Protein AF-A0A7S1QI64-F1 (afdb_monomer_lite)

Foldseek 3Di:
DDPDVVVVVVVVVVVVDPPPPPDPDDDPVLLVQLVVQLVVVLVVVVVCCVPPPCVPPVDDDPSVVSSVLSSCCSNPVPDPCNDPCNVPVVVVVVVVVVVVVVVVVVVD

Structure (mmCIF, N/CA/C/O backbone):
data_AF-A0A7S1QI64-F1
#
_entry.id   AF-A0A7S1QI64-F1
#
loop_
_atom_site.group_PDB
_atom_site.id
_atom_site.type_symbol
_atom_site.label_atom_id
_atom_site.label_alt_id
_atom_site.label_comp_id
_atom_site.label_asym_id
_atom_site.label_entity_id
_atom_site.label_seq_id
_atom_site.pdbx_PDB_ins_code
_atom_site.Cartn_x
_atom_site.Cartn_y
_atom_site.Cartn_z
_atom_site.occupancy
_atom_site.B_iso_or_equiv
_atom_site.auth_seq_id
_atom_site.auth_comp_id
_atom_site.auth_asym_id
_atom_site.auth_atom_id
_atom_site.pdbx_PDB_model_num
ATOM 1 N N . GLU A 1 1 ? 8.769 -45.703 4.171 1.00 46.25 1 GLU A N 1
ATOM 2 C CA . GLU A 1 1 ? 8.933 -44.230 4.107 1.00 46.25 1 GLU A CA 1
ATOM 3 C C . GLU A 1 1 ? 9.662 -43.829 2.814 1.00 46.25 1 GLU A C 1
ATOM 5 O O . GLU A 1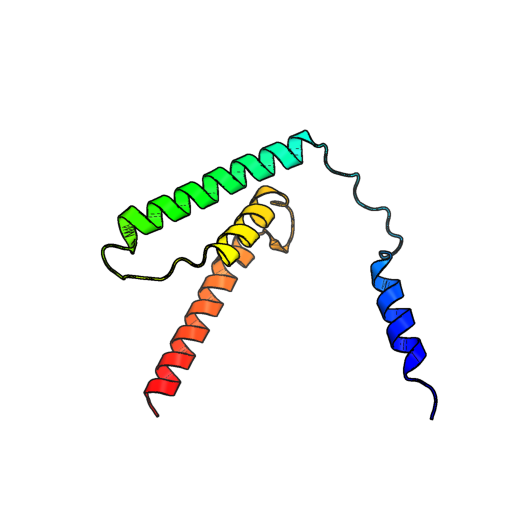 1 ? 10.294 -44.699 2.233 1.00 46.25 1 GLU A O 1
ATOM 10 N N . GLY A 1 2 ? 9.595 -42.571 2.329 1.00 51.09 2 GLY A N 1
ATOM 11 C CA . GLY A 1 2 ? 10.574 -42.115 1.309 1.00 51.09 2 GLY A CA 1
ATOM 12 C C . GLY A 1 2 ? 10.184 -41.116 0.200 1.00 51.09 2 GLY A C 1
ATOM 13 O O . GLY A 1 2 ? 10.982 -40.928 -0.709 1.00 51.09 2 GLY A O 1
ATOM 14 N N . LYS A 1 3 ? 9.019 -40.440 0.209 1.00 49.59 3 LYS A N 1
ATOM 15 C CA . LYS A 1 3 ? 8.646 -39.452 -0.849 1.00 49.59 3 LYS A CA 1
ATOM 16 C C . LYS A 1 3 ? 8.311 -38.040 -0.331 1.00 49.59 3 LYS A C 1
ATOM 18 O O . LYS A 1 3 ? 7.415 -37.369 -0.853 1.00 49.59 3 LYS A O 1
ATOM 23 N N . ALA A 1 4 ? 9.007 -37.588 0.712 1.00 55.81 4 ALA A N 1
ATOM 24 C CA . ALA A 1 4 ? 8.866 -36.226 1.245 1.00 55.81 4 ALA A CA 1
ATOM 25 C C . ALA A 1 4 ? 9.952 -35.263 0.717 1.00 55.81 4 ALA A C 1
ATOM 27 O O . ALA A 1 4 ? 9.629 -34.147 0.330 1.00 55.81 4 ALA A O 1
ATOM 28 N N . GLY A 1 5 ? 11.211 -35.708 0.588 1.00 56.69 5 GLY A N 1
ATOM 29 C CA . GLY A 1 5 ? 12.341 -34.832 0.222 1.00 56.69 5 GLY A CA 1
ATOM 30 C C . GLY A 1 5 ? 12.352 -34.304 -1.223 1.00 56.69 5 GLY A C 1
ATOM 31 O O . GLY A 1 5 ? 12.871 -33.223 -1.482 1.00 56.69 5 GLY A O 1
ATOM 32 N N . SER A 1 6 ? 11.737 -35.019 -2.174 1.00 61.94 6 SER A N 1
ATOM 33 C CA . SER A 1 6 ? 11.739 -34.634 -3.599 1.00 61.94 6 SER A CA 1
ATOM 34 C C . SER A 1 6 ? 10.798 -33.462 -3.918 1.00 61.94 6 SER A C 1
ATOM 36 O O . SER A 1 6 ? 11.099 -32.651 -4.793 1.00 61.94 6 SER A O 1
ATOM 38 N N . ARG A 1 7 ? 9.689 -33.312 -3.176 1.00 67.06 7 ARG A N 1
ATOM 39 C CA . ARG A 1 7 ? 8.710 -32.234 -3.408 1.00 67.06 7 ARG A CA 1
ATOM 40 C C . ARG A 1 7 ? 9.260 -30.860 -3.033 1.00 67.06 7 ARG A C 1
ATOM 42 O O . ARG A 1 7 ? 9.016 -29.904 -3.760 1.00 67.06 7 ARG A O 1
ATOM 49 N N . SER A 1 8 ? 10.039 -30.775 -1.958 1.00 71.69 8 SER A N 1
ATOM 50 C CA . SER A 1 8 ? 10.671 -29.529 -1.516 1.00 71.69 8 SER A CA 1
ATOM 51 C C . SER A 1 8 ? 11.708 -29.055 -2.534 1.00 71.69 8 SER A C 1
ATOM 53 O O . SER A 1 8 ? 11.661 -27.911 -2.968 1.00 71.69 8 SER A O 1
ATOM 55 N N . ALA A 1 9 ? 12.587 -29.953 -2.993 1.00 72.12 9 ALA A N 1
ATOM 56 C CA . ALA A 1 9 ? 13.595 -29.638 -4.007 1.00 72.12 9 ALA A CA 1
ATOM 57 C C . ALA A 1 9 ? 12.967 -29.229 -5.354 1.00 72.12 9 ALA A C 1
ATOM 59 O O . ALA A 1 9 ? 13.400 -28.256 -5.970 1.00 72.12 9 ALA A O 1
ATOM 60 N N . ALA A 1 10 ? 11.896 -29.909 -5.777 1.00 75.56 10 ALA A N 1
ATOM 61 C CA . ALA A 1 10 ? 11.136 -29.532 -6.969 1.00 75.56 10 ALA A CA 1
ATOM 62 C C . ALA A 1 10 ? 10.422 -28.174 -6.812 1.00 75.56 10 ALA A C 1
ATOM 64 O O . ALA A 1 10 ? 10.330 -27.411 -7.772 1.00 75.56 10 ALA A O 1
ATOM 65 N N . TYR A 1 11 ? 9.953 -27.843 -5.604 1.00 77.12 11 TYR A N 1
ATOM 66 C CA . TYR A 1 11 ? 9.368 -26.537 -5.297 1.00 77.12 11 TYR A CA 1
ATOM 67 C C . TYR A 1 11 ? 10.413 -25.418 -5.352 1.00 77.12 11 TYR A C 1
ATOM 69 O O . TYR A 1 11 ? 10.171 -24.400 -5.994 1.00 77.12 11 TYR A O 1
ATOM 77 N N . PHE A 1 12 ? 11.604 -25.628 -4.781 1.00 77.94 12 PHE A N 1
ATOM 78 C CA . PHE A 1 12 ? 12.722 -24.685 -4.915 1.00 77.94 12 PHE A CA 1
ATOM 79 C C . PHE A 1 12 ? 13.155 -24.493 -6.379 1.00 77.94 12 PHE A C 1
ATOM 81 O O . PHE A 1 12 ? 13.552 -23.397 -6.764 1.00 77.94 12 PHE A O 1
ATOM 88 N N . GLY A 1 13 ? 12.974 -25.509 -7.229 1.00 76.12 13 GLY A N 1
ATOM 89 C CA . GLY A 1 13 ? 13.137 -25.396 -8.680 1.00 76.12 13 GLY A CA 1
ATOM 90 C C . GLY A 1 13 ? 12.205 -24.373 -9.345 1.00 76.12 13 GLY A C 1
ATOM 91 O O . GLY A 1 13 ? 12.606 -23.760 -10.331 1.00 76.12 13 GLY A O 1
ATOM 92 N N . LYS A 1 14 ? 11.014 -24.105 -8.786 1.00 73.88 14 LYS A N 1
ATOM 93 C CA . LYS A 1 14 ? 10.092 -23.071 -9.299 1.00 73.88 14 LYS A CA 1
ATOM 94 C C . LYS A 1 14 ? 10.629 -21.649 -9.109 1.00 73.88 14 LYS A C 1
ATOM 96 O O . LYS A 1 14 ? 10.298 -20.771 -9.899 1.00 73.88 14 LYS A O 1
ATOM 101 N N . PHE A 1 15 ? 11.495 -21.425 -8.117 1.00 73.69 15 PHE A N 1
ATOM 102 C CA . PHE A 1 15 ? 12.129 -20.119 -7.894 1.00 73.69 15 PHE A CA 1
ATOM 103 C C . PHE A 1 15 ? 13.198 -19.777 -8.941 1.00 73.69 15 PHE A C 1
ATOM 105 O O . PHE A 1 15 ? 13.585 -18.617 -9.038 1.00 73.69 15 PHE A O 1
ATOM 112 N N . LYS A 1 16 ? 13.652 -20.739 -9.763 1.00 73.00 16 LYS A N 1
ATOM 113 C CA . LYS A 1 16 ? 14.554 -20.462 -10.900 1.00 73.00 16 LYS A CA 1
ATOM 114 C C . LYS A 1 16 ? 13.855 -19.779 -12.086 1.00 73.00 16 LYS A C 1
ATOM 116 O O . LYS A 1 16 ? 14.531 -19.449 -13.055 1.00 73.00 16 LYS A O 1
ATOM 121 N N . GLY A 1 17 ? 12.544 -19.532 -11.998 1.00 67.00 17 GLY A N 1
ATOM 122 C CA . GLY A 1 17 ? 11.749 -18.924 -13.064 1.00 67.00 17 GLY A CA 1
ATOM 123 C C . GLY A 1 17 ? 11.362 -19.940 -14.141 1.00 67.00 17 GLY A C 1
ATOM 124 O O . GLY A 1 17 ? 12.071 -20.915 -14.383 1.00 67.00 17 GLY A O 1
ATOM 125 N N . ALA A 1 18 ? 10.214 -19.733 -14.786 1.00 62.53 18 ALA A N 1
ATOM 126 C CA . ALA A 1 18 ? 9.600 -20.695 -15.707 1.00 62.53 18 ALA A CA 1
ATOM 127 C C . ALA A 1 18 ? 10.294 -20.824 -17.083 1.00 62.53 18 ALA A C 1
ATOM 129 O O . ALA A 1 18 ? 9.701 -21.353 -18.015 1.00 62.53 18 ALA A O 1
ATOM 130 N N . GLY A 1 19 ? 11.536 -20.355 -17.250 1.00 57.81 19 GLY A N 1
ATOM 131 C CA . GLY A 1 19 ? 12.255 -20.413 -18.533 1.00 57.81 19 GLY A CA 1
ATOM 132 C C . GLY A 1 19 ? 11.673 -19.529 -19.645 1.00 57.81 19 GLY A C 1
ATOM 133 O O . GLY A 1 19 ? 12.256 -19.451 -20.722 1.00 57.81 19 GLY A O 1
ATOM 134 N N . GLU A 1 20 ? 10.564 -18.832 -19.392 1.00 57.47 20 GLU A N 1
ATOM 135 C CA . GLU A 1 20 ? 10.073 -17.748 -20.236 1.00 57.47 20 GLU A CA 1
ATOM 136 C C . GLU A 1 20 ? 11.063 -16.584 -20.135 1.00 57.47 20 GLU A C 1
ATOM 138 O O . GLU A 1 20 ? 11.450 -16.184 -19.033 1.00 57.47 20 GLU A O 1
ATOM 1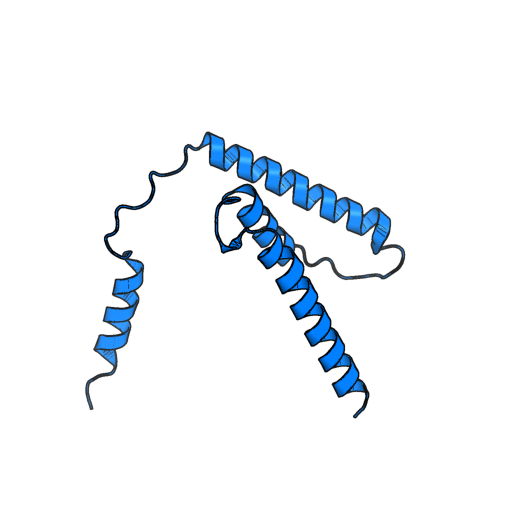43 N N . GLY A 1 21 ? 11.533 -16.091 -21.284 1.00 53.88 21 GLY A N 1
ATOM 144 C CA . GLY A 1 21 ? 12.493 -14.993 -21.351 1.00 53.88 21 GLY A CA 1
ATOM 145 C C . GLY A 1 21 ? 11.991 -13.824 -20.513 1.00 53.88 21 GLY A C 1
ATOM 146 O O . GLY A 1 21 ? 10.960 -13.235 -20.831 1.00 53.88 21 GLY A O 1
ATOM 147 N N . GLY A 1 22 ? 12.690 -13.538 -19.411 1.00 59.09 22 GLY A N 1
ATOM 148 C CA . GLY A 1 22 ? 12.311 -12.463 -18.505 1.00 59.09 22 GLY A CA 1
ATOM 149 C C . GLY A 1 22 ? 12.146 -11.169 -19.290 1.00 59.09 22 GLY A C 1
ATOM 150 O O . GLY A 1 22 ? 12.942 -10.878 -20.187 1.00 59.09 22 GLY A O 1
ATOM 151 N N . THR A 1 23 ? 11.102 -10.404 -18.967 1.00 68.06 23 THR A N 1
ATOM 152 C CA . THR A 1 23 ? 10.916 -9.072 -19.543 1.00 68.06 23 THR A CA 1
ATOM 153 C C . THR A 1 23 ? 12.230 -8.299 -19.426 1.00 68.06 23 THR A C 1
ATOM 155 O O . THR A 1 23 ? 12.848 -8.357 -18.355 1.00 68.06 23 THR A O 1
ATOM 158 N N . PRO A 1 24 ? 12.679 -7.606 -20.487 1.00 75.00 24 PRO A N 1
ATOM 159 C CA . PRO A 1 24 ? 13.921 -6.846 -20.443 1.00 75.00 24 PRO A CA 1
ATOM 160 C C . PRO A 1 24 ? 13.920 -5.943 -19.209 1.00 75.00 24 PRO A C 1
ATOM 162 O O . PRO A 1 24 ? 12.910 -5.303 -18.907 1.00 75.00 24 PRO A O 1
ATOM 165 N N . MET A 1 25 ? 15.028 -5.954 -18.461 1.00 73.81 25 MET A N 1
ATOM 166 C CA . MET A 1 25 ? 15.136 -5.198 -17.215 1.00 73.81 25 MET A CA 1
ATOM 167 C C . MET A 1 25 ? 14.787 -3.732 -17.495 1.00 73.81 25 MET A C 1
ATOM 169 O O . MET A 1 25 ? 15.347 -3.150 -18.431 1.00 73.81 25 MET A O 1
ATOM 173 N N . PRO A 1 26 ? 13.866 -3.124 -16.729 1.00 78.00 26 PRO A N 1
ATOM 174 C CA . PRO A 1 26 ? 13.522 -1.732 -16.942 1.00 78.00 26 PRO A CA 1
ATOM 175 C C . PRO A 1 26 ? 14.771 -0.858 -16.751 1.00 78.00 26 PRO A C 1
ATOM 177 O O . PRO A 1 26 ? 15.603 -1.143 -15.883 1.00 78.00 26 PRO A O 1
ATOM 180 N N . PRO A 1 27 ? 14.931 0.209 -17.552 1.00 87.31 27 PRO A N 1
ATOM 181 C CA . PRO A 1 27 ? 16.064 1.109 -17.411 1.00 87.31 27 PRO A CA 1
ATOM 182 C C . PRO A 1 27 ? 16.046 1.765 -16.026 1.00 87.31 27 PRO A C 1
ATOM 184 O O . PRO A 1 27 ? 14.984 2.094 -15.497 1.00 87.31 27 PRO A O 1
ATOM 187 N N . TRP A 1 28 ? 17.226 2.027 -15.463 1.00 87.44 28 TRP A N 1
ATOM 188 C CA . TRP A 1 28 ? 17.389 2.649 -14.141 1.00 87.44 28 TRP A CA 1
ATOM 189 C C . TRP A 1 28 ? 16.618 3.965 -13.980 1.00 87.44 28 TRP A C 1
ATOM 191 O O . TRP A 1 28 ? 16.127 4.268 -12.895 1.00 87.44 28 TRP A O 1
ATOM 201 N N . THR A 1 29 ? 16.447 4.717 -15.068 1.00 89.56 29 THR A N 1
ATOM 202 C CA . THR A 1 29 ? 15.635 5.938 -15.112 1.00 89.56 29 THR A CA 1
ATOM 203 C C . THR A 1 29 ? 14.176 5.675 -14.739 1.00 89.56 29 THR A C 1
ATOM 205 O O . THR A 1 29 ? 13.589 6.459 -14.000 1.00 89.56 29 THR A O 1
ATOM 208 N N . HIS A 1 30 ? 13.594 4.563 -15.197 1.00 85.12 30 HIS A N 1
ATOM 209 C CA . HIS A 1 30 ? 12.211 4.205 -14.886 1.00 85.12 30 HIS A CA 1
ATOM 210 C C . HIS A 1 30 ? 12.054 3.834 -13.406 1.00 85.12 30 HIS A C 1
ATOM 212 O O . HIS A 1 30 ? 11.118 4.290 -12.750 1.00 85.12 30 HIS A O 1
ATOM 218 N N . THR A 1 31 ? 13.011 3.088 -12.850 1.00 87.25 31 THR A N 1
ATOM 219 C CA . THR A 1 31 ? 13.037 2.742 -11.422 1.00 87.25 31 THR A CA 1
ATOM 220 C C . THR A 1 31 ? 13.200 3.982 -10.542 1.00 87.25 31 THR A C 1
ATOM 222 O O . THR A 1 31 ? 12.474 4.134 -9.561 1.00 87.25 31 THR A O 1
ATOM 225 N N . ALA A 1 32 ? 14.097 4.902 -10.909 1.00 90.19 32 ALA A N 1
ATOM 226 C CA . ALA A 1 32 ? 14.306 6.153 -10.180 1.00 90.19 32 ALA A CA 1
ATOM 227 C C . ALA A 1 32 ? 13.051 7.041 -10.190 1.00 90.19 32 ALA A C 1
ATOM 229 O O . ALA A 1 32 ? 12.652 7.556 -9.145 1.00 90.19 32 ALA A O 1
ATOM 230 N N . TRP A 1 33 ? 12.380 7.162 -11.341 1.00 89.12 33 TRP A N 1
ATOM 231 C CA . TRP A 1 33 ? 11.104 7.875 -11.436 1.00 89.12 33 TRP A CA 1
ATOM 232 C C . TRP A 1 33 ? 9.997 7.197 -10.632 1.00 89.12 33 TRP A C 1
ATOM 234 O O . TRP A 1 33 ? 9.252 7.875 -9.929 1.00 89.12 33 TRP A O 1
ATOM 244 N N . SER A 1 34 ? 9.896 5.870 -10.679 1.00 89.56 34 SER A N 1
ATOM 245 C CA . SER A 1 34 ? 8.897 5.123 -9.902 1.00 89.56 34 SER A CA 1
ATOM 246 C C . SER A 1 34 ? 9.101 5.312 -8.400 1.00 89.56 34 SER A C 1
ATOM 248 O O . SER A 1 34 ? 8.139 5.531 -7.664 1.00 89.56 34 SER A O 1
ATOM 250 N N . PHE A 1 35 ? 10.357 5.297 -7.947 1.00 90.69 35 PHE A N 1
ATOM 251 C CA . PHE A 1 35 ? 10.719 5.582 -6.563 1.00 90.69 35 PHE A CA 1
ATOM 252 C C . PHE A 1 35 ? 10.341 7.009 -6.159 1.00 90.69 35 PHE A C 1
ATOM 254 O O . PHE A 1 35 ? 9.670 7.189 -5.147 1.00 90.69 35 PHE A O 1
ATOM 261 N N . ALA A 1 36 ? 10.712 8.012 -6.962 1.00 94.19 36 ALA A N 1
ATOM 262 C CA . ALA A 1 36 ? 10.400 9.409 -6.674 1.00 94.19 36 ALA A CA 1
ATOM 263 C C . ALA A 1 36 ? 8.883 9.644 -6.567 1.00 94.19 36 ALA A C 1
ATOM 265 O O . ALA A 1 36 ? 8.418 10.237 -5.595 1.00 94.19 36 ALA A O 1
ATOM 266 N N . ASN A 1 37 ? 8.102 9.112 -7.510 1.00 90.56 37 ASN A N 1
ATOM 267 C CA . ASN A 1 37 ? 6.641 9.209 -7.476 1.00 90.56 37 ASN A CA 1
ATOM 268 C C . ASN A 1 37 ? 6.038 8.477 -6.263 1.00 90.56 37 ASN A C 1
ATOM 270 O O . ASN A 1 37 ? 5.153 9.018 -5.603 1.00 90.56 37 ASN A O 1
ATOM 274 N N . SER A 1 38 ? 6.555 7.291 -5.918 1.00 91.94 38 SER A N 1
ATOM 275 C CA . SER A 1 38 ? 6.123 6.546 -4.724 1.00 91.94 38 SER A CA 1
ATOM 276 C C . SER A 1 38 ? 6.408 7.308 -3.440 1.00 91.94 38 SER A C 1
ATOM 278 O O . 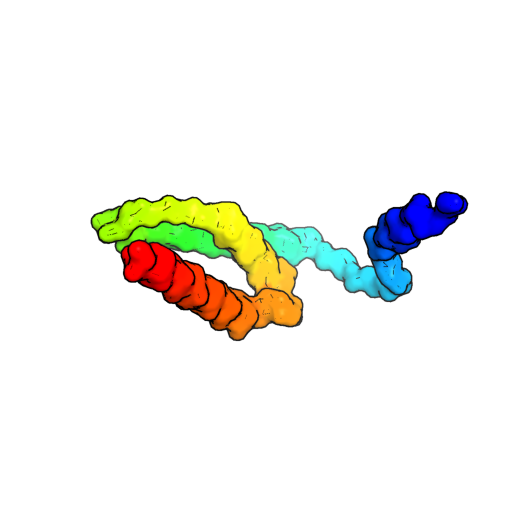SER A 1 38 ? 5.538 7.406 -2.578 1.00 91.94 38 SER A O 1
ATOM 280 N N . PHE A 1 39 ? 7.604 7.881 -3.328 1.00 92.88 39 PHE A N 1
ATOM 281 C CA . PHE A 1 39 ? 8.006 8.676 -2.178 1.00 92.88 39 PHE A CA 1
ATOM 282 C C . PHE A 1 39 ? 7.089 9.888 -2.004 1.00 92.88 39 PHE A C 1
ATOM 284 O O . PHE A 1 39 ? 6.512 10.064 -0.934 1.00 92.88 39 PHE A O 1
ATOM 291 N N . VAL A 1 40 ? 6.870 10.659 -3.075 1.00 94.25 40 VAL A N 1
ATOM 292 C CA . VAL A 1 40 ? 5.963 11.817 -3.059 1.00 94.25 40 VAL A CA 1
ATOM 293 C C . VAL A 1 40 ? 4.536 11.402 -2.688 1.00 94.25 40 VAL A C 1
ATOM 295 O O . VAL A 1 40 ? 3.916 12.052 -1.847 1.00 94.25 40 VAL A O 1
ATOM 298 N N . GLY A 1 41 ? 4.023 10.305 -3.253 1.00 90.31 41 GLY A N 1
ATOM 299 C CA . GLY A 1 41 ? 2.682 9.802 -2.954 1.00 90.31 41 GLY A CA 1
ATOM 300 C C . GLY A 1 41 ? 2.502 9.406 -1.485 1.00 90.31 41 GLY A C 1
ATOM 301 O O . GLY A 1 41 ? 1.534 9.825 -0.850 1.00 90.31 41 GLY A O 1
ATOM 302 N N . ILE A 1 42 ? 3.452 8.654 -0.919 1.00 91.00 42 ILE A N 1
ATOM 303 C CA . ILE A 1 42 ? 3.415 8.249 0.495 1.00 91.00 42 ILE A CA 1
ATOM 304 C C . ILE A 1 42 ? 3.587 9.469 1.411 1.00 91.00 42 ILE A C 1
ATOM 306 O O . ILE A 1 42 ? 2.884 9.574 2.415 1.00 91.00 42 ILE A O 1
ATOM 310 N N . SER A 1 43 ? 4.473 10.415 1.074 1.00 91.19 43 SER A N 1
ATOM 311 C CA . SER A 1 43 ? 4.644 11.655 1.844 1.00 91.19 43 SER A CA 1
ATOM 312 C C . SER A 1 43 ? 3.369 12.497 1.864 1.00 91.19 43 SER A C 1
ATOM 314 O O . SER A 1 43 ? 2.983 12.988 2.923 1.00 91.19 43 SER A O 1
ATOM 316 N N . LEU A 1 44 ? 2.687 12.632 0.723 1.00 91.69 44 LEU A N 1
ATOM 317 C CA . LEU A 1 44 ? 1.416 13.350 0.643 1.00 91.69 44 LEU A CA 1
ATOM 318 C C . LEU A 1 44 ? 0.322 12.643 1.449 1.00 91.69 44 LEU A C 1
ATOM 320 O O . LEU A 1 44 ? -0.432 13.305 2.158 1.00 91.69 44 LEU A O 1
ATOM 324 N N . LEU A 1 45 ? 0.257 11.311 1.381 1.00 89.44 45 LEU A N 1
ATOM 325 C CA . LEU A 1 45 ? -0.679 10.521 2.178 1.00 89.44 45 LEU A CA 1
ATOM 326 C C . LEU A 1 45 ? -0.418 10.683 3.683 1.00 89.44 45 LEU A C 1
ATOM 328 O O . LEU A 1 45 ? -1.360 10.873 4.449 1.00 89.44 45 LEU A O 1
ATOM 332 N N . GLY A 1 46 ? 0.849 10.662 4.102 1.00 88.94 46 GLY A N 1
ATOM 333 C CA . GLY A 1 46 ? 1.246 10.909 5.489 1.00 88.94 46 GLY A CA 1
ATOM 334 C C . GLY A 1 46 ? 0.875 12.318 5.956 1.00 88.94 46 GLY A C 1
ATOM 335 O O . GLY A 1 46 ? 0.283 12.473 7.020 1.00 88.94 46 GLY A O 1
ATOM 336 N N . ALA A 1 47 ? 1.128 13.337 5.130 1.00 89.25 47 ALA A N 1
ATOM 337 C CA . ALA A 1 47 ? 0.712 14.707 5.422 1.00 89.25 47 ALA A CA 1
ATOM 338 C C . ALA A 1 47 ? -0.818 14.821 5.532 1.00 89.25 47 ALA A C 1
ATOM 340 O O . ALA A 1 47 ? -1.327 15.398 6.491 1.00 89.25 47 ALA A O 1
ATOM 341 N N . ALA A 1 48 ? -1.566 14.226 4.599 1.00 88.31 48 ALA A N 1
ATOM 342 C CA . ALA A 1 48 ? -3.024 14.192 4.659 1.00 88.31 48 ALA A CA 1
ATOM 343 C C . ALA A 1 48 ? -3.520 13.491 5.933 1.00 88.31 48 ALA A C 1
ATOM 345 O O . ALA A 1 48 ? -4.458 13.969 6.568 1.00 88.31 48 ALA A O 1
ATOM 346 N N . HIS A 1 49 ? -2.864 12.409 6.356 1.00 86.31 49 HIS A N 1
ATOM 347 C CA . HIS A 1 49 ? -3.190 11.747 7.611 1.00 86.31 49 HIS A CA 1
ATOM 348 C C . HIS A 1 49 ? -3.007 12.679 8.816 1.00 86.31 49 HIS A C 1
ATOM 350 O O . HIS A 1 49 ? -3.948 12.858 9.589 1.00 86.31 49 HIS A O 1
ATOM 356 N N . THR A 1 50 ? -1.844 13.316 8.952 1.00 85.62 50 THR A N 1
ATOM 357 C CA . THR A 1 50 ? -1.548 14.230 10.068 1.00 85.62 50 THR A CA 1
ATOM 358 C C . THR A 1 50 ? -2.478 15.445 10.094 1.00 85.62 50 THR A C 1
ATOM 360 O O . THR A 1 50 ? -2.995 15.804 11.145 1.00 85.62 50 THR A O 1
ATOM 363 N N . TYR A 1 51 ? -2.748 16.078 8.949 1.00 85.81 51 TYR A N 1
ATOM 364 C CA . TYR A 1 51 ? -3.534 17.317 8.930 1.00 85.81 51 TYR A CA 1
ATOM 365 C C . TYR A 1 51 ? -5.054 17.103 8.909 1.00 85.81 51 TYR A C 1
ATOM 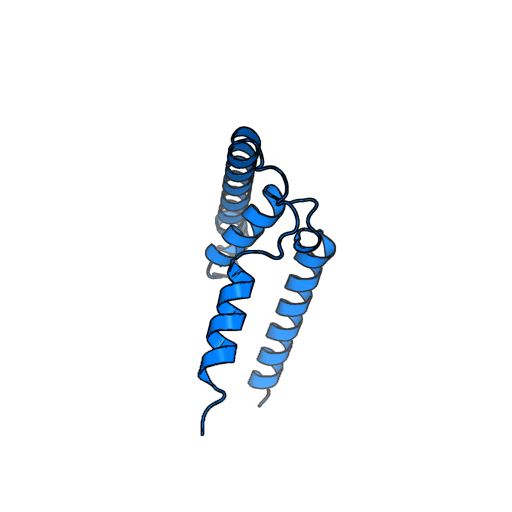367 O O . TYR A 1 51 ? -5.793 17.992 9.333 1.00 85.81 51 TYR A O 1
ATOM 375 N N . VAL A 1 52 ? -5.544 15.961 8.411 1.00 84.19 52 VAL A N 1
ATOM 376 C CA . VAL A 1 52 ? -6.987 15.729 8.203 1.00 84.19 52 VAL A CA 1
ATOM 377 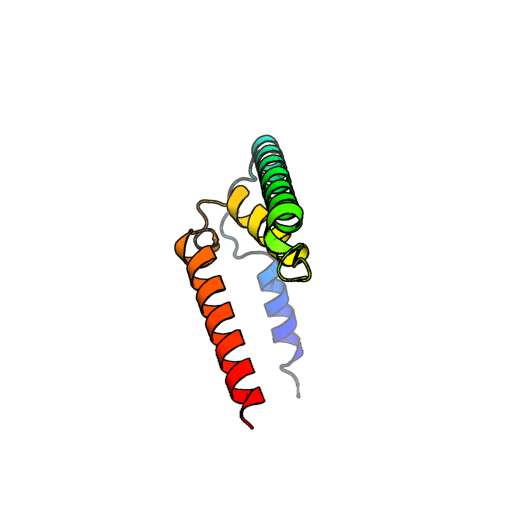C C . VAL A 1 52 ? -7.558 14.680 9.158 1.00 84.19 52 VAL A C 1
ATOM 379 O O . VAL A 1 52 ? -8.655 14.873 9.689 1.00 84.19 52 VAL A O 1
ATOM 382 N N . LEU A 1 53 ? -6.849 13.567 9.366 1.00 79.12 53 LEU A N 1
ATOM 383 C CA . LEU A 1 53 ? -7.377 12.375 10.046 1.00 79.12 53 LEU A CA 1
ATOM 384 C C . LEU A 1 53 ? -6.977 12.307 11.523 1.00 79.12 53 LEU A C 1
ATOM 386 O O . LEU A 1 53 ? -7.829 12.014 12.367 1.00 79.12 53 LEU A O 1
ATOM 390 N N . GLU A 1 54 ? -5.721 12.622 11.845 1.00 79.94 54 GLU A N 1
ATOM 391 C CA . GLU A 1 54 ? -5.199 12.597 13.216 1.00 79.94 54 GLU A CA 1
ATOM 392 C C . GLU A 1 54 ? -6.040 13.439 14.194 1.00 79.94 54 GLU A C 1
ATOM 394 O O . GLU A 1 54 ? -6.447 12.890 15.221 1.00 79.94 54 GLU A O 1
ATOM 399 N N . PRO A 1 55 ? -6.439 14.692 13.873 1.00 76.31 55 PRO A N 1
ATOM 400 C CA . PRO A 1 55 ? -7.158 15.543 14.825 1.00 76.31 55 PRO A CA 1
ATOM 401 C C . PRO A 1 55 ? -8.554 15.025 15.190 1.00 76.31 55 PRO A C 1
ATOM 403 O O . PRO A 1 55 ? -9.174 15.525 16.127 1.00 76.31 55 PRO A O 1
ATOM 406 N N . ARG A 1 56 ? -9.093 14.076 14.414 1.00 72.94 56 ARG A N 1
ATOM 407 C CA . ARG A 1 56 ? -10.481 13.610 14.534 1.00 72.94 56 ARG A CA 1
ATOM 408 C C . ARG A 1 56 ? -10.595 12.175 15.015 1.00 72.94 56 ARG A C 1
ATOM 410 O O . ARG A 1 56 ? -11.550 11.867 15.719 1.00 72.94 56 ARG A O 1
ATOM 417 N N . PHE A 1 57 ? -9.661 11.307 14.635 1.00 75.25 57 PHE A N 1
ATOM 418 C CA . PHE A 1 57 ? -9.854 9.871 14.809 1.00 75.25 57 PHE A CA 1
ATOM 419 C C . PHE A 1 57 ? -8.691 9.141 15.501 1.00 75.25 57 PHE A C 1
ATOM 421 O O . PHE A 1 57 ? -8.872 7.977 15.840 1.00 75.25 57 PHE A O 1
ATOM 428 N N . HIS A 1 58 ? -7.546 9.791 15.773 1.00 75.56 58 HIS A N 1
ATOM 429 C CA . HIS A 1 58 ? -6.373 9.163 16.421 1.00 75.56 58 HIS A CA 1
ATOM 430 C C . HIS A 1 58 ? -6.016 7.773 15.840 1.00 75.56 58 HIS A C 1
ATOM 432 O O . HIS A 1 58 ? -5.673 6.848 16.577 1.00 75.56 58 HIS A O 1
ATOM 438 N N . LEU A 1 59 ? -6.133 7.595 14.515 1.00 75.88 59 LEU A N 1
ATOM 439 C CA . LEU A 1 59 ? -5.810 6.317 13.879 1.00 75.88 59 LEU A CA 1
ATOM 440 C C . LEU A 1 59 ? -4.287 6.110 13.818 1.00 75.88 59 LEU A C 1
ATOM 442 O O . LEU A 1 59 ? -3.556 7.040 13.467 1.00 75.88 59 LEU A O 1
ATOM 446 N N . PRO A 1 60 ? -3.793 4.891 14.095 1.00 76.75 60 PRO A N 1
ATOM 447 C CA . PRO A 1 60 ? -2.416 4.530 13.791 1.00 76.75 60 PRO A CA 1
ATOM 448 C C . PRO A 1 60 ? -2.211 4.479 12.270 1.00 76.75 60 PRO A C 1
ATOM 450 O O . PRO A 1 60 ? -3.007 3.892 11.540 1.00 76.75 60 PRO A O 1
ATOM 453 N N . VAL A 1 61 ? -1.125 5.082 11.781 1.00 75.06 61 VAL A N 1
ATOM 454 C CA . VAL A 1 61 ? -0.807 5.084 10.346 1.00 75.06 61 VAL A CA 1
ATOM 455 C C . VAL A 1 61 ? -0.251 3.728 9.922 1.00 75.06 61 VAL A C 1
ATOM 457 O O . VAL A 1 61 ? 0.818 3.319 10.374 1.00 75.06 61 VAL A O 1
ATOM 460 N N . GLU A 1 62 ? -0.904 3.071 8.965 1.00 81.00 62 GLU A N 1
ATOM 461 C CA . GLU A 1 62 ? -0.430 1.824 8.343 1.00 81.00 62 GLU A CA 1
ATOM 462 C C . GLU A 1 62 ? 0.651 2.073 7.270 1.00 81.00 62 GLU A C 1
ATOM 464 O O . GLU A 1 62 ? 0.559 1.625 6.124 1.00 81.00 62 GLU A O 1
ATOM 469 N N . VAL A 1 63 ? 1.714 2.797 7.641 1.00 79.31 63 VAL A N 1
ATOM 470 C CA . VAL A 1 63 ? 2.826 3.186 6.748 1.00 79.31 63 VAL A CA 1
ATOM 471 C C . VAL A 1 63 ? 3.386 2.011 5.921 1.00 79.31 63 VAL A C 1
ATOM 473 O O . VAL A 1 63 ? 3.611 2.202 4.723 1.00 79.31 63 VAL A O 1
ATOM 476 N N . PRO A 1 64 ? 3.590 0.796 6.481 1.00 84.12 64 PRO A N 1
ATOM 477 C CA . PRO A 1 64 ? 4.155 -0.321 5.720 1.00 84.12 64 PRO A CA 1
ATOM 478 C C . PRO A 1 64 ? 3.259 -0.787 4.565 1.00 84.12 64 PRO A C 1
ATOM 480 O O . PRO A 1 64 ? 3.759 -1.079 3.477 1.00 84.12 64 PRO A O 1
ATOM 483 N N . ALA A 1 65 ? 1.942 -0.832 4.783 1.00 86.62 65 ALA A N 1
ATOM 484 C CA . ALA A 1 65 ? 0.981 -1.274 3.776 1.00 86.62 65 ALA A CA 1
ATOM 485 C C . ALA A 1 65 ? 0.887 -0.257 2.629 1.00 86.62 65 ALA A C 1
ATOM 487 O O . ALA A 1 65 ? 0.998 -0.622 1.454 1.00 86.62 65 ALA A O 1
ATOM 488 N N . PHE A 1 66 ? 0.793 1.033 2.965 1.00 86.69 66 PHE A N 1
ATOM 489 C CA . PHE A 1 66 ? 0.779 2.108 1.973 1.00 86.69 66 PHE A CA 1
ATOM 490 C C . PHE A 1 66 ? 2.082 2.192 1.173 1.00 86.69 66 PHE A C 1
ATOM 492 O O . PHE A 1 66 ? 2.046 2.445 -0.032 1.00 86.69 66 PHE A O 1
ATOM 499 N N . GLY A 1 67 ? 3.225 1.921 1.810 1.00 87.56 67 GLY A N 1
ATOM 500 C CA . GLY A 1 67 ? 4.524 1.878 1.143 1.00 87.56 67 GLY A CA 1
ATOM 501 C C . GLY A 1 67 ? 4.604 0.810 0.052 1.00 87.56 67 GLY A C 1
ATOM 502 O O . GLY A 1 67 ? 5.004 1.106 -1.076 1.00 87.56 67 GLY A O 1
ATOM 503 N N . ALA A 1 68 ? 4.170 -0.414 0.362 1.00 88.38 68 ALA A N 1
ATOM 504 C CA . ALA A 1 68 ? 4.145 -1.510 -0.605 1.00 88.38 68 ALA A CA 1
ATOM 505 C C . ALA A 1 68 ? 3.200 -1.214 -1.783 1.00 88.38 68 ALA A C 1
ATOM 507 O O . ALA A 1 68 ? 3.575 -1.402 -2.943 1.00 88.38 68 ALA A O 1
ATOM 508 N N . MET A 1 69 ? 1.998 -0.702 -1.499 1.00 87.75 69 MET A N 1
ATOM 509 C CA . MET A 1 69 ? 1.016 -0.376 -2.538 1.00 87.75 69 MET A CA 1
ATOM 510 C C . MET A 1 69 ? 1.489 0.750 -3.457 1.00 87.75 69 MET A C 1
ATOM 512 O O . MET A 1 69 ? 1.351 0.626 -4.672 1.00 87.75 69 MET A O 1
ATOM 516 N N . ALA A 1 70 ? 2.079 1.818 -2.912 1.00 89.38 70 ALA A N 1
ATOM 517 C CA . ALA A 1 70 ? 2.579 2.930 -3.715 1.00 89.38 70 ALA A CA 1
ATOM 518 C C . ALA A 1 70 ? 3.635 2.455 -4.723 1.00 89.38 70 ALA A C 1
ATOM 520 O O . ALA A 1 70 ? 3.497 2.703 -5.919 1.00 89.38 70 ALA A O 1
ATOM 521 N N . VAL A 1 71 ? 4.634 1.689 -4.273 1.00 88.38 71 VAL A N 1
ATOM 522 C CA . VAL A 1 71 ? 5.682 1.178 -5.170 1.00 88.38 71 VAL A CA 1
ATOM 523 C C . VAL A 1 71 ? 5.100 0.283 -6.262 1.00 88.38 71 VAL A C 1
ATOM 525 O O . VAL A 1 71 ? 5.499 0.411 -7.417 1.00 88.38 71 VAL A O 1
ATOM 528 N N . ILE A 1 72 ? 4.133 -0.583 -5.951 1.00 86.38 72 ILE A N 1
ATOM 529 C CA . ILE A 1 72 ? 3.492 -1.450 -6.954 1.00 86.38 72 ILE A CA 1
ATOM 530 C C . ILE A 1 72 ? 2.710 -0.621 -7.983 1.00 86.38 72 ILE A C 1
ATOM 532 O O . ILE A 1 72 ? 2.856 -0.842 -9.186 1.00 86.38 72 ILE A O 1
ATOM 536 N N . LEU A 1 73 ? 1.929 0.360 -7.525 1.00 86.00 73 LEU A N 1
ATOM 537 C CA . LEU A 1 73 ? 1.122 1.218 -8.396 1.00 86.00 73 LEU A CA 1
ATOM 538 C C . LEU A 1 73 ? 1.987 2.085 -9.320 1.00 86.00 73 LEU A C 1
ATOM 540 O O . LEU A 1 73 ? 1.673 2.215 -10.503 1.00 86.00 73 LEU A O 1
ATOM 544 N N . PHE A 1 74 ? 3.087 2.645 -8.812 1.00 85.44 74 PHE A N 1
ATOM 545 C CA . PHE A 1 74 ? 3.951 3.532 -9.595 1.00 85.44 74 PHE A CA 1
ATOM 546 C C . PHE A 1 74 ? 5.006 2.794 -10.428 1.00 85.44 74 PHE A C 1
ATOM 548 O O . PHE A 1 74 ? 5.353 3.287 -11.497 1.00 85.44 74 PHE A O 1
ATOM 555 N N . SER A 1 75 ? 5.503 1.629 -9.992 1.00 85.12 75 SER A N 1
ATOM 556 C CA . SER A 1 75 ? 6.504 0.858 -10.757 1.00 85.12 75 SER A CA 1
ATOM 557 C C . SER A 1 75 ? 5.903 -0.042 -11.833 1.00 85.12 75 SER A C 1
ATOM 559 O O . SER A 1 75 ? 6.566 -0.342 -12.826 1.00 85.12 75 SER A O 1
ATOM 561 N N . ALA A 1 76 ? 4.655 -0.482 -11.652 1.00 82.81 76 ALA A N 1
ATOM 562 C CA . ALA A 1 76 ? 4.026 -1.467 -12.518 1.00 82.81 76 ALA A CA 1
ATOM 563 C C . ALA A 1 76 ? 2.547 -1.141 -12.776 1.00 82.81 76 ALA A C 1
ATOM 565 O O . ALA A 1 76 ? 1.695 -2.015 -12.672 1.00 82.81 76 ALA A O 1
ATOM 566 N N . CYS A 1 77 ? 2.239 0.102 -13.162 1.00 75.25 77 CYS A N 1
ATOM 567 C CA . CYS A 1 77 ? 0.868 0.581 -13.407 1.00 75.25 77 CYS A CA 1
ATOM 568 C C . CYS A 1 77 ? 0.057 -0.303 -14.387 1.00 75.25 77 CYS A C 1
ATOM 570 O O . CYS A 1 77 ? -1.145 -0.490 -14.223 1.00 75.25 77 CYS A O 1
ATOM 572 N N . GLY A 1 78 ? 0.717 -0.912 -15.381 1.00 74.62 78 GLY A N 1
ATOM 573 C CA . GLY A 1 78 ? 0.084 -1.833 -16.335 1.00 74.62 78 GLY A CA 1
ATOM 574 C C . GLY A 1 78 ? -0.125 -3.264 -15.824 1.00 74.62 78 GLY A C 1
ATOM 575 O O . GLY A 1 78 ? -0.698 -4.086 -16.540 1.00 74.62 78 GLY A O 1
ATOM 576 N N . ALA A 1 79 ? 0.350 -3.599 -14.624 1.00 80.00 79 ALA A N 1
ATOM 577 C CA . ALA A 1 79 ? 0.219 -4.944 -14.090 1.00 80.00 79 ALA A CA 1
ATOM 578 C C . ALA A 1 79 ? -1.240 -5.235 -13.694 1.00 80.00 79 ALA A C 1
ATOM 580 O O . ALA A 1 79 ? -1.916 -4.367 -13.139 1.00 80.00 79 ALA A O 1
ATOM 581 N N . PRO A 1 80 ? -1.724 -6.478 -13.877 1.00 74.62 80 PRO A N 1
ATOM 582 C CA . PRO A 1 80 ? -3.082 -6.864 -13.484 1.00 74.62 80 PRO A CA 1
ATOM 583 C C . PRO A 1 80 ? -3.366 -6.625 -11.987 1.00 74.62 80 PRO A C 1
ATOM 585 O O . PRO A 1 80 ? -4.505 -6.378 -11.598 1.00 74.62 80 PRO A O 1
ATOM 588 N N . VAL A 1 81 ? -2.327 -6.633 -11.144 1.00 72.06 81 VAL A N 1
ATOM 589 C CA . VAL A 1 81 ? -2.417 -6.347 -9.699 1.00 72.06 81 VAL A CA 1
ATOM 590 C C . VAL A 1 81 ? -2.450 -4.854 -9.359 1.00 72.06 81 VAL A C 1
ATOM 592 O O . VAL A 1 81 ? -2.935 -4.491 -8.294 1.00 72.06 81 VAL A O 1
ATOM 595 N N . ALA A 1 82 ? -1.964 -3.991 -10.253 1.00 78.31 82 ALA A N 1
ATOM 596 C CA . ALA A 1 82 ? -1.951 -2.538 -10.080 1.00 78.31 82 ALA A CA 1
ATOM 597 C C . ALA A 1 82 ? -3.202 -1.865 -10.668 1.00 78.31 82 ALA A C 1
ATOM 599 O O . ALA A 1 82 ? -3.338 -0.644 -10.598 1.00 78.31 82 ALA A O 1
ATOM 600 N N . GLN A 1 83 ? -4.126 -2.641 -11.248 1.00 83.00 83 GLN A N 1
ATOM 601 C CA . GLN A 1 83 ? -5.352 -2.081 -11.798 1.00 83.00 83 GLN A CA 1
ATOM 602 C C . GLN A 1 83 ? -6.169 -1.370 -10.710 1.00 83.00 83 GLN A C 1
ATOM 604 O O . GLN A 1 83 ? -6.332 -1.906 -9.608 1.00 83.00 83 GLN A O 1
ATOM 609 N N . PRO A 1 84 ? -6.737 -0.188 -11.021 1.00 75.31 84 PRO A N 1
ATOM 610 C CA . PRO A 1 84 ? -7.379 0.670 -10.027 1.00 75.31 84 PRO A CA 1
ATOM 611 C C . PRO A 1 84 ? -8.554 -0.025 -9.336 1.00 75.31 84 PRO A C 1
ATOM 613 O O . PRO A 1 84 ? -8.784 0.184 -8.147 1.00 75.31 84 PRO A O 1
ATOM 616 N N . TYR A 1 85 ? -9.256 -0.903 -10.058 1.00 82.81 85 TYR A N 1
ATOM 617 C CA . TYR A 1 85 ? -10.346 -1.689 -9.495 1.00 82.81 85 TYR A CA 1
ATOM 618 C C . TYR A 1 85 ? -9.852 -2.632 -8.393 1.00 82.81 85 TYR A C 1
ATOM 620 O O . TYR A 1 85 ? -10.396 -2.627 -7.295 1.00 82.81 85 TYR A O 1
ATOM 628 N N . ASN A 1 86 ? -8.773 -3.379 -8.637 1.00 82.94 86 ASN A N 1
ATOM 629 C CA . ASN A 1 86 ? -8.241 -4.332 -7.663 1.00 82.94 86 ASN A CA 1
ATOM 630 C C . ASN A 1 86 ? -7.676 -3.623 -6.427 1.00 82.94 86 ASN A C 1
ATOM 632 O O . ASN A 1 86 ? -7.924 -4.057 -5.302 1.00 82.94 86 ASN A O 1
ATOM 636 N N . ALA A 1 87 ? -6.974 -2.506 -6.627 1.00 81.44 87 ALA A N 1
ATOM 637 C CA . ALA A 1 87 ? -6.398 -1.735 -5.533 1.00 81.44 87 ALA A CA 1
ATOM 638 C C . ALA A 1 87 ? -7.471 -1.066 -4.656 1.00 81.44 87 ALA A C 1
ATOM 640 O O . ALA A 1 87 ? -7.376 -1.130 -3.434 1.00 81.44 87 ALA A O 1
ATOM 641 N N . PHE A 1 88 ? -8.502 -0.451 -5.240 1.00 84.69 88 PHE A N 1
ATOM 642 C CA . PHE A 1 88 ? -9.517 0.261 -4.459 1.00 84.69 88 PHE A CA 1
ATOM 643 C C . PHE A 1 88 ? -10.608 -0.677 -3.932 1.00 84.69 88 PHE A C 1
ATOM 645 O O . PHE A 1 88 ? -10.847 -0.748 -2.728 1.00 84.69 88 PHE A O 1
ATOM 652 N N . VAL A 1 89 ? -11.241 -1.451 -4.818 1.00 87.44 89 VAL A N 1
ATOM 653 C CA . VAL A 1 89 ? -12.392 -2.294 -4.457 1.00 87.44 89 VAL A CA 1
ATOM 654 C C . VAL A 1 89 ? -11.977 -3.420 -3.523 1.00 87.44 89 VAL A C 1
ATOM 656 O O . VAL A 1 89 ? -12.679 -3.682 -2.551 1.00 87.44 89 VAL A O 1
ATOM 659 N N . GLY A 1 90 ? -10.818 -4.041 -3.759 1.00 86.69 90 GLY A N 1
ATOM 660 C CA . GLY A 1 90 ? -10.305 -5.100 -2.891 1.00 86.69 90 GLY A CA 1
ATOM 661 C C . GLY A 1 90 ? -10.078 -4.623 -1.456 1.00 86.69 90 GLY A C 1
ATOM 662 O O . GLY A 1 90 ? -10.554 -5.259 -0.516 1.00 86.69 90 GLY A O 1
ATOM 663 N N . ASN A 1 91 ? -9.424 -3.470 -1.281 1.00 87.81 91 ASN A N 1
ATOM 664 C CA . ASN A 1 91 ? -9.172 -2.904 0.046 1.00 87.81 91 ASN A CA 1
ATOM 665 C C . ASN A 1 91 ? -10.465 -2.432 0.727 1.00 87.81 91 ASN A C 1
ATOM 667 O O . ASN A 1 91 ? -10.651 -2.690 1.914 1.00 87.81 91 ASN A O 1
ATOM 671 N N . CYS A 1 92 ? -11.401 -1.824 -0.011 1.00 90.75 92 CYS A N 1
ATOM 672 C CA . CYS A 1 92 ? -12.703 -1.440 0.540 1.00 90.75 92 CYS A CA 1
ATOM 673 C C . CYS A 1 92 ? -13.534 -2.651 0.983 1.00 90.75 92 CYS A C 1
ATOM 675 O O . CYS A 1 92 ? -14.086 -2.637 2.081 1.00 90.75 92 CYS A O 1
ATOM 677 N N . LEU A 1 93 ? -13.614 -3.706 0.166 1.00 91.75 93 LEU A N 1
ATOM 678 C CA . LEU A 1 93 ? -14.329 -4.932 0.530 1.00 91.75 93 LEU A CA 1
ATOM 679 C C . LEU A 1 93 ? -13.673 -5.624 1.728 1.00 91.75 93 LEU A C 1
ATOM 681 O O . LEU A 1 93 ? -14.378 -6.043 2.643 1.00 91.75 93 LEU A O 1
ATOM 685 N N . GLY A 1 94 ? -12.339 -5.692 1.759 1.00 89.62 94 GLY A N 1
ATOM 686 C CA . GLY A 1 94 ? -11.594 -6.224 2.900 1.00 89.62 94 GLY A CA 1
ATOM 687 C C . GLY A 1 94 ? -11.888 -5.461 4.193 1.00 89.62 94 GLY A C 1
ATOM 688 O O . GLY A 1 94 ? -12.206 -6.077 5.210 1.00 89.62 94 GLY A O 1
ATOM 689 N N . ALA A 1 95 ? -11.876 -4.126 4.138 1.00 90.00 95 ALA A N 1
ATOM 690 C CA . ALA A 1 95 ? -12.225 -3.278 5.275 1.00 90.00 95 ALA A CA 1
ATOM 691 C C . ALA A 1 95 ? -13.684 -3.477 5.721 1.00 90.00 95 ALA A C 1
ATOM 693 O O . ALA A 1 95 ? -13.941 -3.620 6.914 1.00 90.00 95 ALA A O 1
ATOM 694 N N . LEU A 1 96 ? -14.638 -3.549 4.783 1.00 94.50 96 LEU A N 1
ATOM 695 C CA . LEU A 1 96 ? -16.053 -3.790 5.093 1.00 94.50 96 LEU A CA 1
ATOM 696 C C . LEU A 1 96 ? -16.264 -5.130 5.798 1.00 94.50 96 LEU A C 1
ATOM 698 O O . LEU A 1 96 ? -16.965 -5.184 6.807 1.00 94.50 96 LEU A O 1
ATOM 702 N N . VAL A 1 97 ? -15.643 -6.200 5.297 1.00 95.00 97 VAL A N 1
ATOM 703 C CA . VAL A 1 97 ? -15.724 -7.525 5.924 1.00 95.00 97 VAL A CA 1
ATOM 704 C C . VAL A 1 97 ? -15.072 -7.505 7.306 1.00 95.00 97 VAL A C 1
ATOM 706 O O . VAL A 1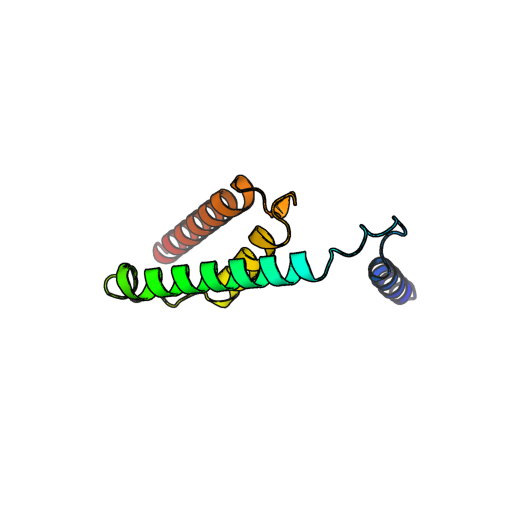 97 ? -15.664 -8.015 8.253 1.00 95.00 97 VAL A O 1
ATOM 709 N N . GLY A 1 98 ? -13.905 -6.871 7.456 1.00 91.50 98 GLY A N 1
ATOM 710 C CA . GLY A 1 98 ? -13.236 -6.728 8.752 1.00 91.50 98 GLY A CA 1
ATOM 711 C C . GLY A 1 98 ? -14.100 -6.003 9.789 1.00 91.50 98 GLY A C 1
ATOM 712 O O . GLY A 1 98 ? -14.264 -6.487 10.909 1.00 91.50 98 GLY A O 1
ATOM 713 N N . VAL A 1 99 ? -14.725 -4.889 9.399 1.00 92.94 99 VAL A N 1
ATOM 714 C CA . VAL A 1 99 ? -15.650 -4.137 10.262 1.00 92.94 99 VAL A CA 1
ATOM 715 C C . VAL A 1 99 ? -16.902 -4.957 10.580 1.00 92.94 99 VAL A C 1
ATOM 717 O O . VAL A 1 99 ? -17.342 -4.965 11.728 1.00 92.94 99 VAL A O 1
ATOM 720 N N . ALA A 1 100 ? -17.462 -5.676 9.603 1.00 93.56 100 ALA A N 1
ATOM 721 C CA . ALA A 1 100 ? -18.631 -6.528 9.812 1.00 93.56 100 ALA A CA 1
ATOM 722 C C . ALA A 1 100 ? -18.347 -7.656 10.814 1.00 93.56 100 ALA A C 1
ATOM 724 O O . ALA A 1 100 ? -19.154 -7.895 11.711 1.00 93.56 100 ALA A O 1
ATOM 725 N N . VAL A 1 101 ? -17.185 -8.309 10.705 1.00 94.88 101 VAL A N 1
ATOM 726 C CA . VAL A 1 101 ? -16.751 -9.339 11.659 1.00 94.88 101 VAL A CA 1
ATOM 727 C C . VAL A 1 101 ? -16.564 -8.738 13.045 1.00 94.88 101 VAL A C 1
ATOM 729 O O . VAL A 1 101 ? -17.075 -9.300 14.009 1.00 94.88 101 VAL A O 1
ATOM 732 N N . GLN A 1 102 ? -15.907 -7.581 13.156 1.00 93.94 102 GLN A N 1
ATOM 733 C CA . GLN A 1 102 ? -15.705 -6.958 14.462 1.00 93.94 102 GLN A CA 1
ATOM 734 C C . GLN A 1 102 ? -17.033 -6.598 15.137 1.00 93.94 102 GLN A C 1
ATOM 736 O O . GLN A 1 102 ? -17.224 -6.863 16.321 1.00 93.94 102 GLN A O 1
ATOM 741 N N . LYS A 1 103 ? -17.989 -6.066 14.369 1.00 92.69 103 LYS A N 1
ATOM 742 C CA . LYS A 1 103 ? -19.339 -5.767 14.865 1.00 92.69 103 LYS A CA 1
ATOM 743 C C . LYS A 1 103 ? -20.112 -7.021 15.274 1.00 92.69 103 LYS A C 1
ATOM 745 O O . LYS A 1 103 ? -20.871 -6.967 16.234 1.00 92.69 103 LYS A O 1
ATOM 750 N N . ALA A 1 104 ? -19.928 -8.136 14.568 1.00 91.69 104 ALA A N 1
ATOM 751 C CA . ALA A 1 104 ? -20.559 -9.406 14.915 1.00 91.69 104 ALA A CA 1
ATOM 752 C C . ALA A 1 104 ? -19.966 -10.024 16.191 1.00 91.69 104 ALA A C 1
ATOM 754 O O . ALA A 1 104 ? -20.712 -10.582 16.989 1.00 91.69 104 ALA A O 1
ATOM 755 N N . VAL A 1 105 ? -18.650 -9.903 16.397 1.00 94.44 105 VAL A N 1
ATOM 756 C CA . VAL A 1 105 ? -17.974 -10.378 17.614 1.00 94.44 105 VAL A CA 1
ATOM 757 C C . VAL A 1 105 ? -18.357 -9.532 18.829 1.00 94.44 105 VAL A C 1
ATOM 759 O O . VAL A 1 105 ? -18.608 -10.097 19.883 1.00 94.44 105 VAL A O 1
ATOM 762 N N . GLU A 1 106 ? -18.467 -8.207 18.690 1.00 87.94 106 GLU A N 1
ATOM 763 C CA . GLU A 1 106 ? -18.942 -7.319 19.770 1.00 87.94 106 GLU A CA 1
ATOM 764 C C . GLU A 1 106 ? -20.394 -7.593 20.202 1.00 87.94 106 GLU A C 1
ATOM 766 O O . GLU A 1 106 ? -20.788 -7.205 21.298 1.00 87.94 106 GLU A O 1
ATOM 771 N N . ALA A 1 107 ? -21.209 -8.205 19.339 1.00 77.12 107 ALA A N 1
ATOM 772 C CA . ALA A 1 107 ? -22.615 -8.497 19.616 1.00 77.12 107 ALA A CA 1
ATOM 773 C C . ALA A 1 107 ? -22.841 -9.809 20.399 1.00 77.12 107 ALA A C 1
ATOM 775 O O . ALA A 1 107 ? -23.991 -10.114 20.725 1.00 77.12 107 ALA A O 1
ATOM 776 N N . VAL A 1 108 ? -21.778 -10.578 20.668 1.00 72.00 108 VAL A N 1
ATOM 777 C CA . VAL A 1 108 ? -21.772 -11.829 21.452 1.00 72.00 108 VAL A CA 1
ATOM 778 C C . VAL A 1 108 ? -21.295 -11.555 22.871 1.00 72.00 108 VAL A C 1
ATOM 780 O O . VAL A 1 108 ? -21.978 -12.034 23.804 1.00 72.00 108 VAL A O 1
#

Radius of gyration: 20.42 Å; chains: 1; bounding box: 40×62×43 Å

Secondary structure (DSSP, 8-state):
---SHHHHHHHHHHTT--SS-PPPPPPHHHHHHHHHHHHHHHHHHHHHIIIIIHHHH-PPP-HHHHHHHHHHHHH-TTSTTT-HHHHHHHHHHHHHHHHHHHHHHHT-

pLDDT: mean 80.99, std 11.18, range [46.25, 95.0]

Organism: Alexandrium catenella (NCBI:txid2925)

Sequence (108 aa):
EGKAGSRSAAYFGKFKGAGEGGTPMPPWTHTAWSFANSFVGISLLGAAHTYVLEPRFHLPVEVPAFGAMAVILFSACGAPVAQPYNAFVGNCLGALVGVAVQKAVEAV

InterPro domains:
  IPR007065 HPP [PTHR33741] (6-106)
  IPR058581 HPP, transmembrane region [PF04982] (25-105)